Protein AF-A0A4P9W863-F1 (afdb_monomer)

Organism: NCBI:txid388810

Nearest PDB structures (foldseek):
  3c1u-assembly1_A  TM=5.403E-01  e=5.171E-07  Aspergillus aculeatus
  1pp4-assembly2_B  TM=5.368E-01  e=9.919E-07  Aspergillus aculeatus
  6lfc-assembly2_B  TM=5.899E-01  e=1.932E-01  Escherichia coli
  6lfc-assembly5_E  TM=5.578E-01  e=9.223E-01  Escherichia coli
  3bzw-assembly1_A  TM=4.106E-01  e=3.253E-01  Bacteroides thetaiotaomicron VPI-5482

Radius of gyration: 23.49 Å; Cα contacts (8 Å, |Δi|>4): 177; chains: 1; bounding box: 58×66×52 Å

InterPro domains:
  IPR036514 SGNH hydrolase superfamily [G3DSA:3.40.50.1110] (24-126)
  IPR037459 Rhamnogalacturonan acetylesterase RhgT-like [PTHR43695] (17-125)

Structure (mmCIF, N/CA/C/O backbone):
data_AF-A0A4P9W863-F1
#
_entry.id   AF-A0A4P9W863-F1
#
loop_
_atom_site.group_PDB
_atom_site.id
_atom_site.type_symbol
_atom_site.label_atom_id
_atom_site.label_alt_id
_atom_site.label_comp_id
_atom_site.label_asym_id
_atom_site.label_entity_id
_atom_site.label_seq_id
_atom_site.pdbx_PDB_ins_code
_atom_site.Cartn_x
_atom_site.Cartn_y
_atom_site.Cartn_z
_atom_site.occupancy
_atom_site.B_iso_or_equiv
_atom_site.auth_seq_id
_atom_site.auth_comp_id
_atom_site.auth_asym_id
_atom_site.auth_atom_id
_atom_site.pdbx_PDB_model_num
ATOM 1 N N . MET A 1 1 ? -40.821 -55.664 6.427 1.00 39.94 1 MET A N 1
ATOM 2 C CA . MET A 1 1 ? -39.520 -55.496 5.746 1.00 39.94 1 MET A CA 1
ATOM 3 C C . MET A 1 1 ? -39.117 -54.039 5.918 1.00 39.94 1 MET A C 1
ATOM 5 O O . MET A 1 1 ? -39.737 -53.183 5.308 1.00 39.94 1 MET A O 1
ATOM 9 N N . HIS A 1 2 ? -38.206 -53.748 6.849 1.00 34.94 2 HIS A N 1
ATOM 10 C CA . HIS A 1 2 ? -37.748 -52.383 7.126 1.00 34.94 2 HIS A CA 1
ATOM 11 C C . HIS A 1 2 ? -36.514 -52.100 6.266 1.00 34.94 2 HIS A C 1
ATOM 13 O O . HIS A 1 2 ? -35.489 -52.751 6.446 1.00 34.94 2 HIS A O 1
ATOM 19 N N . PHE A 1 3 ? -36.618 -51.159 5.330 1.00 39.16 3 PHE A N 1
ATOM 20 C CA . PHE A 1 3 ? -35.468 -50.636 4.597 1.00 39.16 3 PHE A CA 1
ATOM 21 C C . PHE A 1 3 ? -34.948 -49.407 5.342 1.00 39.16 3 PHE A C 1
ATOM 23 O O . PHE A 1 3 ? -35.618 -48.379 5.395 1.00 39.16 3 PHE A O 1
ATOM 30 N N . ILE A 1 4 ? -33.768 -49.525 5.950 1.00 47.03 4 ILE A N 1
ATOM 31 C CA . ILE A 1 4 ? -33.034 -48.383 6.498 1.00 47.03 4 ILE A CA 1
ATOM 32 C C . ILE A 1 4 ? -32.220 -47.799 5.342 1.00 47.03 4 ILE A C 1
ATOM 34 O O . ILE A 1 4 ? -31.293 -48.437 4.852 1.00 47.03 4 ILE A O 1
ATOM 38 N N . ALA A 1 5 ? -32.589 -46.604 4.884 1.00 45.75 5 ALA A N 1
ATOM 39 C CA . ALA A 1 5 ? -31.795 -45.841 3.932 1.00 45.75 5 ALA A CA 1
ATOM 40 C C . ALA A 1 5 ? -30.663 -45.132 4.689 1.00 45.75 5 ALA A C 1
ATOM 42 O O . ALA A 1 5 ? -30.896 -44.174 5.425 1.00 45.75 5 ALA A O 1
ATOM 43 N N . THR A 1 6 ? -29.431 -45.609 4.539 1.00 49.50 6 THR A N 1
ATOM 44 C CA . THR A 1 6 ? -28.232 -44.927 5.033 1.00 49.50 6 THR A CA 1
ATOM 45 C C . THR A 1 6 ? -27.908 -43.753 4.109 1.00 49.50 6 THR A C 1
ATOM 47 O O . THR A 1 6 ? -27.407 -43.937 3.002 1.00 49.50 6 THR A O 1
ATOM 50 N N . ALA A 1 7 ? -28.201 -42.530 4.554 1.00 51.78 7 ALA A N 1
ATOM 51 C CA . ALA A 1 7 ? -27.778 -41.313 3.870 1.00 51.78 7 ALA A CA 1
ATOM 52 C C . ALA A 1 7 ? -26.259 -41.138 4.021 1.00 51.78 7 ALA A C 1
ATOM 54 O O . ALA A 1 7 ? -25.742 -40.963 5.125 1.00 51.78 7 ALA A O 1
ATOM 55 N N . THR A 1 8 ? -25.530 -41.207 2.910 1.00 53.31 8 THR A N 1
ATOM 56 C CA . THR A 1 8 ? -24.094 -40.924 2.868 1.00 53.31 8 THR A CA 1
ATOM 57 C C . THR A 1 8 ? -23.901 -39.408 2.909 1.00 53.31 8 THR A C 1
ATOM 59 O O . THR A 1 8 ? -24.220 -38.710 1.949 1.00 53.31 8 THR A O 1
ATOM 62 N N . ILE A 1 9 ? -23.406 -38.874 4.027 1.00 55.59 9 ILE A N 1
ATOM 63 C CA . ILE A 1 9 ? -22.980 -37.473 4.113 1.00 55.59 9 ILE A CA 1
ATOM 64 C C . ILE A 1 9 ? -21.659 -37.360 3.345 1.00 55.59 9 ILE A C 1
ATOM 66 O O . ILE A 1 9 ? -20.612 -37.790 3.827 1.00 55.59 9 ILE A O 1
ATOM 70 N N . ALA A 1 10 ? -21.707 -36.815 2.130 1.00 56.03 10 ALA A N 1
ATOM 71 C CA . ALA A 1 10 ? -20.511 -36.431 1.394 1.00 56.03 10 ALA A CA 1
ATOM 72 C C . ALA A 1 10 ? -19.896 -35.202 2.079 1.00 56.03 10 ALA A C 1
ATOM 74 O O . ALA A 1 10 ? -20.396 -34.084 1.957 1.00 56.03 10 ALA A O 1
ATOM 75 N N . LEU A 1 11 ? -18.825 -35.422 2.841 1.00 53.78 11 LEU A N 1
ATOM 76 C CA . LEU A 1 11 ? -18.022 -34.356 3.422 1.00 53.78 11 LEU A CA 1
ATOM 77 C C . LEU A 1 11 ? -17.293 -33.635 2.277 1.00 53.78 11 LEU A C 1
ATOM 79 O O . LEU A 1 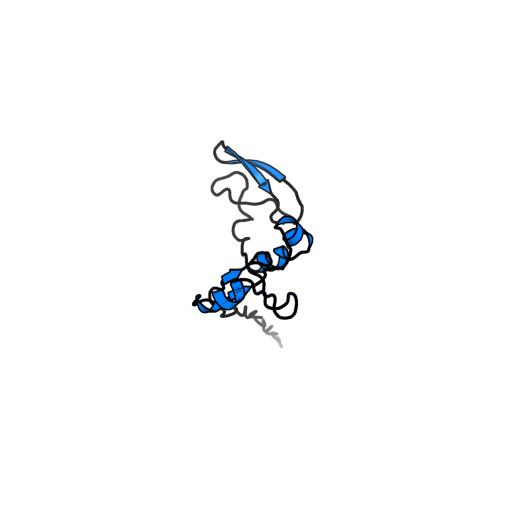11 ? -16.275 -34.114 1.780 1.00 53.78 11 LEU A O 1
ATOM 83 N N . ILE A 1 12 ? -17.825 -32.497 1.825 1.00 59.28 12 ILE A N 1
ATOM 84 C CA . ILE A 1 12 ? -17.105 -31.598 0.919 1.00 59.28 12 ILE A CA 1
ATOM 85 C C . ILE A 1 12 ? -16.002 -30.940 1.750 1.00 59.28 12 ILE A C 1
ATOM 87 O O . ILE A 1 12 ? -16.196 -29.892 2.364 1.00 59.28 12 ILE A O 1
ATOM 91 N N . ALA A 1 13 ? -14.841 -31.587 1.820 1.00 55.88 13 ALA A N 1
ATOM 92 C CA . ALA A 1 13 ? -13.623 -30.937 2.267 1.00 55.88 13 ALA A CA 1
ATOM 93 C C . ALA A 1 13 ? -13.218 -29.945 1.172 1.00 55.88 13 ALA A C 1
ATOM 95 O O . ALA A 1 13 ? -12.563 -30.309 0.196 1.00 55.88 13 ALA A O 1
ATOM 96 N N . SER A 1 14 ? -13.658 -28.695 1.305 1.00 58.69 14 SER A N 1
ATOM 97 C CA . SER A 1 14 ? -13.105 -27.585 0.537 1.00 58.69 14 SER A CA 1
ATOM 98 C C . SER A 1 14 ? -11.614 -27.516 0.848 1.00 58.69 14 SER A C 1
ATOM 100 O O . SER A 1 14 ? -11.211 -27.035 1.907 1.00 58.69 14 SER A O 1
ATOM 102 N N . ALA A 1 15 ? -10.792 -28.058 -0.048 1.00 54.62 15 ALA A N 1
ATOM 103 C CA . ALA A 1 15 ? -9.354 -27.898 0.013 1.00 54.62 15 ALA A CA 1
ATOM 104 C C . ALA A 1 15 ? -9.060 -26.412 -0.202 1.00 54.62 15 ALA A C 1
ATOM 106 O O . ALA A 1 15 ? -9.038 -25.918 -1.329 1.00 54.62 15 ALA A O 1
ATOM 107 N N . PHE A 1 16 ? -8.870 -25.679 0.891 1.00 55.69 16 PHE A N 1
ATOM 108 C CA . PHE A 1 16 ? -8.182 -24.405 0.828 1.00 55.69 16 PHE A CA 1
ATOM 109 C C . PHE A 1 16 ? -6.754 -24.723 0.388 1.00 55.69 16 PHE A C 1
ATOM 111 O O . PHE A 1 16 ? -5.925 -25.147 1.192 1.00 55.69 16 PHE A O 1
ATOM 118 N N . SER A 1 17 ? -6.474 -24.581 -0.907 1.00 51.88 17 SER A N 1
ATOM 119 C CA . SER A 1 17 ? -5.100 -24.470 -1.373 1.00 51.88 17 SER A CA 1
ATOM 120 C C . SER A 1 17 ? -4.531 -23.212 -0.737 1.00 51.88 17 SER A C 1
ATOM 122 O O . SER A 1 17 ? -4.783 -22.099 -1.195 1.00 51.88 17 SER A O 1
ATOM 124 N N . VAL A 1 18 ? -3.794 -23.387 0.357 1.00 52.66 18 VAL A N 1
ATOM 125 C CA . VAL A 1 18 ? -2.828 -22.386 0.786 1.00 52.66 18 VAL A CA 1
ATOM 126 C C . VAL A 1 18 ? -1.847 -22.300 -0.374 1.00 52.66 18 VAL A C 1
ATOM 128 O O . VAL A 1 18 ? -1.112 -23.255 -0.624 1.00 52.66 18 VAL A O 1
ATOM 131 N N . ASP A 1 19 ? -1.919 -21.216 -1.150 1.00 57.06 19 ASP A N 1
ATOM 132 C CA . ASP A 1 19 ? -0.883 -20.880 -2.123 1.00 57.06 19 ASP A CA 1
ATOM 133 C C . ASP A 1 19 ? 0.442 -20.990 -1.366 1.00 57.06 19 ASP A C 1
ATOM 135 O O . ASP A 1 19 ? 0.682 -20.242 -0.419 1.00 57.06 19 ASP A O 1
ATOM 139 N N . ALA A 1 20 ? 1.267 -21.978 -1.716 1.00 53.44 20 ALA A N 1
ATOM 140 C CA . ALA A 1 20 ? 2.543 -22.259 -1.059 1.00 53.44 20 ALA A CA 1
ATOM 141 C C . ALA A 1 20 ? 3.596 -21.188 -1.398 1.00 53.44 20 ALA A C 1
ATOM 143 O O . ALA A 1 20 ? 4.797 -21.451 -1.439 1.00 53.44 20 ALA A O 1
ATOM 144 N N . ALA A 1 21 ? 3.152 -19.974 -1.703 1.00 66.88 21 ALA A N 1
ATOM 145 C CA . ALA A 1 21 ? 4.015 -18.867 -1.993 1.00 66.88 21 ALA A CA 1
ATOM 146 C C . ALA A 1 21 ? 4.454 -18.267 -0.660 1.00 66.88 21 ALA A C 1
ATOM 148 O O . ALA A 1 21 ? 3.664 -17.650 0.055 1.00 66.88 21 ALA A O 1
ATOM 149 N N . GLY A 1 22 ? 5.730 -18.470 -0.334 1.00 76.69 22 GLY A N 1
ATOM 150 C CA . GLY A 1 22 ? 6.394 -17.786 0.767 1.00 76.69 22 GLY A CA 1
ATOM 151 C C . GLY A 1 22 ? 6.249 -16.256 0.691 1.00 76.69 22 GLY A C 1
ATOM 152 O O . GLY A 1 22 ? 5.665 -15.716 -0.256 1.00 76.69 22 GLY A O 1
ATOM 153 N N . PRO A 1 23 ? 6.771 -15.533 1.694 1.00 87.94 23 PRO A N 1
ATOM 154 C CA . PRO A 1 23 ? 6.632 -14.083 1.778 1.00 87.94 23 PRO A CA 1
ATOM 155 C C . PRO A 1 23 ? 7.034 -13.391 0.467 1.00 87.94 23 PRO A C 1
ATOM 157 O O . PRO A 1 23 ? 8.027 -13.751 -0.161 1.00 87.94 23 PRO A O 1
ATOM 160 N N . LYS A 1 24 ? 6.247 -12.397 0.046 1.00 90.62 24 LYS A N 1
ATOM 161 C CA . LYS A 1 24 ? 6.478 -11.610 -1.17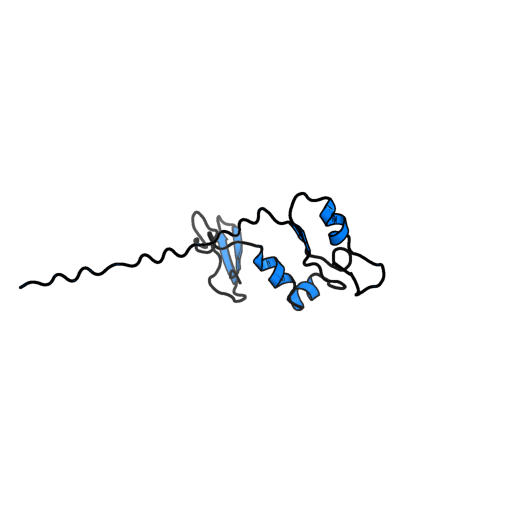6 1.00 90.62 24 LYS A CA 1
ATOM 162 C C . LYS A 1 24 ? 6.777 -10.165 -0.795 1.00 90.62 24 LYS A C 1
ATOM 164 O O . LYS A 1 24 ? 6.139 -9.621 0.104 1.00 90.62 24 LYS A O 1
ATOM 169 N N . LEU A 1 25 ? 7.687 -9.522 -1.520 1.00 93.62 25 LEU A N 1
ATOM 170 C CA . LEU A 1 25 ? 7.916 -8.083 -1.410 1.00 93.62 25 LEU A CA 1
ATOM 171 C C . LEU A 1 25 ? 7.043 -7.352 -2.435 1.00 93.62 25 LEU A C 1
ATOM 173 O O . LEU A 1 25 ? 7.276 -7.458 -3.637 1.00 93.62 25 LEU A O 1
ATOM 177 N N . VAL A 1 26 ? 6.043 -6.601 -1.976 1.00 96.12 26 VAL A N 1
ATOM 178 C CA . VAL A 1 26 ? 5.181 -5.792 -2.852 1.00 96.12 26 VAL A CA 1
ATOM 179 C C . VAL A 1 26 ? 5.738 -4.375 -2.949 1.00 96.12 26 VAL A C 1
ATOM 181 O O . VAL A 1 26 ? 5.849 -3.682 -1.941 1.00 96.12 26 VAL A O 1
ATOM 184 N N . LEU A 1 27 ? 6.061 -3.923 -4.163 1.00 97.25 27 LEU A N 1
ATOM 185 C CA . LEU A 1 27 ? 6.501 -2.549 -4.408 1.00 97.25 27 LEU A CA 1
ATOM 186 C C . LEU A 1 27 ? 5.341 -1.723 -4.964 1.00 97.25 27 LEU A C 1
ATOM 188 O O . LEU A 1 27 ? 4.784 -2.059 -6.007 1.00 97.25 27 LEU A O 1
ATOM 192 N N . ALA A 1 28 ? 5.010 -0.619 -4.302 1.00 97.56 28 ALA A N 1
ATOM 193 C CA . ALA A 1 28 ? 4.098 0.407 -4.799 1.00 97.56 28 ALA A CA 1
ATOM 194 C C . ALA A 1 28 ? 4.860 1.732 -4.886 1.00 97.56 28 ALA A C 1
ATOM 196 O O . ALA A 1 28 ? 5.622 2.075 -3.986 1.00 97.56 28 ALA A O 1
ATOM 197 N N . GLY A 1 29 ? 4.688 2.467 -5.979 1.00 97.06 29 GLY A N 1
ATOM 198 C CA . GLY A 1 29 ? 5.466 3.675 -6.225 1.00 97.06 29 GLY A CA 1
ATOM 199 C C . GLY A 1 29 ? 5.232 4.252 -7.612 1.00 97.06 29 GLY A C 1
ATOM 200 O O . GLY A 1 29 ? 4.319 3.837 -8.330 1.00 97.06 29 GLY A O 1
ATOM 201 N N . ASP A 1 30 ? 6.077 5.209 -7.977 1.00 96.56 30 ASP A N 1
ATOM 202 C CA . ASP A 1 30 ? 6.000 5.943 -9.236 1.00 96.56 30 ASP A CA 1
ATOM 203 C C . ASP A 1 30 ? 7.003 5.420 -10.287 1.00 96.56 30 ASP A C 1
ATOM 205 O O . ASP A 1 30 ? 7.465 4.278 -10.230 1.00 96.56 30 ASP A O 1
ATOM 209 N N . SER A 1 31 ? 7.363 6.254 -11.269 1.00 95.19 31 SER A N 1
ATOM 210 C CA . SER A 1 31 ? 8.341 5.917 -12.312 1.00 95.19 31 SER A CA 1
ATOM 211 C C . SER A 1 31 ? 9.723 5.537 -11.784 1.00 95.19 31 SER A C 1
ATOM 213 O O . SER A 1 31 ? 10.433 4.795 -12.458 1.00 95.19 31 SER A O 1
ATOM 215 N N . THR A 1 32 ? 10.117 6.027 -10.608 1.00 96.44 32 THR A N 1
ATOM 216 C CA . THR A 1 32 ? 11.402 5.679 -9.988 1.00 96.44 32 THR A CA 1
ATOM 217 C C . THR A 1 32 ? 11.438 4.227 -9.523 1.00 96.44 32 THR A C 1
ATOM 219 O O . THR A 1 32 ? 12.525 3.684 -9.378 1.00 96.44 32 THR A O 1
ATOM 222 N N . VAL A 1 33 ? 10.283 3.570 -9.364 1.00 98.00 33 VAL A N 1
ATOM 223 C CA . VAL A 1 33 ? 10.154 2.162 -8.947 1.00 98.00 33 VAL A CA 1
ATOM 224 C C . VAL A 1 33 ? 9.635 1.278 -10.089 1.00 98.00 33 VAL A C 1
ATOM 226 O O . VAL A 1 33 ? 10.031 0.117 -10.204 1.00 98.00 33 VAL A O 1
ATOM 229 N N . ALA A 1 34 ? 8.761 1.824 -10.938 1.00 96.38 34 ALA A N 1
ATOM 230 C CA . ALA A 1 34 ? 7.996 1.091 -11.941 1.00 96.38 34 ALA A CA 1
ATOM 231 C C . ALA A 1 34 ? 8.854 0.349 -12.971 1.00 96.38 34 ALA A C 1
ATOM 233 O O . ALA A 1 34 ? 9.946 0.771 -13.361 1.00 96.38 34 ALA A O 1
ATOM 234 N N . ASN A 1 35 ? 8.306 -0.752 -13.483 1.00 94.94 35 ASN A N 1
ATOM 235 C CA . ASN A 1 35 ? 8.795 -1.359 -14.712 1.00 94.94 35 ASN A CA 1
ATOM 236 C C . ASN A 1 35 ? 8.438 -0.447 -15.895 1.00 94.94 35 ASN A C 1
ATOM 238 O O . ASN A 1 35 ? 7.261 -0.216 -16.168 1.00 94.94 35 ASN A O 1
ATOM 242 N N . LEU A 1 36 ? 9.456 0.087 -16.570 1.00 92.06 36 LEU A N 1
ATOM 243 C CA . LEU A 1 36 ? 9.300 1.057 -17.658 1.00 92.06 36 LEU A CA 1
ATOM 244 C C . LEU A 1 36 ? 9.661 0.458 -19.027 1.00 92.06 36 LEU A C 1
ATOM 246 O O . LEU A 1 36 ? 9.755 1.188 -20.020 1.00 92.06 36 LEU A O 1
ATOM 250 N N . ARG A 1 37 ? 9.874 -0.866 -19.094 1.00 82.19 37 ARG A N 1
ATOM 251 C CA . ARG A 1 37 ? 10.255 -1.559 -20.330 1.00 82.19 37 ARG A CA 1
ATOM 252 C C . ARG A 1 37 ? 9.281 -1.223 -21.459 1.00 82.19 37 ARG A C 1
ATOM 254 O O . ARG A 1 37 ? 8.080 -1.446 -21.344 1.00 82.19 37 ARG A O 1
ATOM 261 N N . GLY A 1 38 ? 9.824 -0.692 -22.554 1.00 74.56 38 GLY A N 1
ATOM 262 C CA . GLY A 1 38 ? 9.080 -0.396 -23.779 1.00 74.56 38 GLY A CA 1
ATOM 263 C C . GLY A 1 38 ? 8.168 0.834 -23.726 1.00 74.56 38 GLY A C 1
ATOM 264 O O . GLY A 1 38 ? 7.555 1.148 -24.739 1.00 74.56 38 GLY A O 1
ATOM 265 N N . THR A 1 39 ? 8.082 1.551 -22.599 1.00 75.56 39 THR A N 1
ATOM 266 C CA . THR A 1 39 ? 7.155 2.691 -22.452 1.00 75.56 39 THR A CA 1
ATOM 267 C C . THR A 1 39 ? 7.851 4.048 -22.349 1.00 75.56 39 THR A C 1
ATOM 269 O O . THR A 1 39 ? 7.250 5.056 -22.708 1.00 75.56 39 THR A O 1
ATOM 272 N N . MET A 1 40 ? 9.109 4.107 -21.886 1.00 75.88 40 MET A N 1
ATOM 273 C CA . MET A 1 40 ? 9.793 5.375 -21.560 1.00 75.88 40 MET A CA 1
ATOM 274 C C . MET A 1 40 ? 11.269 5.441 -22.006 1.00 75.88 40 MET A C 1
ATOM 276 O O . MET A 1 40 ? 12.085 6.111 -21.360 1.00 75.88 40 MET A O 1
ATOM 280 N N . GLY A 1 41 ? 11.620 4.800 -23.124 1.00 77.81 41 GLY A N 1
ATOM 281 C CA . GLY A 1 41 ? 12.998 4.767 -23.635 1.00 77.81 41 GLY A CA 1
ATOM 282 C C . GLY A 1 41 ? 13.930 3.937 -22.733 1.00 77.81 41 GLY A C 1
ATOM 283 O O . GLY A 1 41 ? 13.476 2.933 -22.189 1.00 77.81 41 GLY A O 1
ATOM 284 N N . PRO A 1 42 ? 15.209 4.324 -22.532 1.00 83.62 42 PRO A N 1
ATOM 285 C CA . PRO A 1 42 ? 16.167 3.543 -21.735 1.00 83.62 42 PRO A CA 1
ATOM 286 C C . PRO A 1 42 ? 15.965 3.666 -20.213 1.00 83.62 42 PRO A C 1
ATOM 288 O O . PRO A 1 42 ? 16.745 3.117 -19.440 1.00 83.62 42 PRO A O 1
ATOM 291 N N . ARG A 1 43 ? 14.957 4.421 -19.755 1.00 89.38 43 ARG A N 1
ATOM 292 C CA . ARG A 1 43 ? 14.685 4.621 -18.326 1.00 89.38 43 ARG A CA 1
ATOM 293 C C . ARG A 1 43 ? 14.112 3.352 -17.709 1.00 89.38 43 ARG A C 1
ATOM 295 O O . ARG A 1 43 ? 13.274 2.693 -18.314 1.00 89.38 43 ARG A O 1
ATOM 302 N N . GLN A 1 44 ? 14.508 3.070 -16.472 1.00 94.06 44 GLN A N 1
ATOM 303 C CA . GLN A 1 44 ? 13.997 1.954 -15.688 1.00 94.06 44 GLN A CA 1
ATOM 304 C C . GLN A 1 44 ? 13.973 2.347 -14.207 1.00 94.06 44 GLN A C 1
ATOM 306 O O . GLN A 1 44 ? 14.981 2.810 -13.679 1.00 94.06 44 GLN A O 1
ATOM 311 N N . GLY A 1 45 ? 12.829 2.172 -13.542 1.00 96.19 45 GLY A N 1
ATOM 312 C CA . GLY A 1 45 ? 12.740 2.308 -12.093 1.00 96.19 45 GLY A CA 1
ATOM 313 C C . GLY A 1 45 ? 13.553 1.232 -11.370 1.00 96.19 45 GLY A C 1
ATOM 314 O O . GLY A 1 45 ? 13.721 0.121 -11.886 1.00 96.19 45 GLY A O 1
ATOM 315 N N . TRP A 1 46 ? 14.037 1.547 -10.169 1.00 97.44 46 TRP A N 1
ATOM 316 C CA . TRP A 1 46 ? 14.922 0.692 -9.381 1.00 97.44 46 TRP A CA 1
ATOM 317 C C . TRP A 1 46 ? 14.276 -0.642 -9.009 1.00 97.44 46 TRP A C 1
ATOM 319 O O . TRP A 1 46 ? 14.994 -1.614 -8.835 1.00 97.44 46 TRP A O 1
ATOM 329 N N . GLY A 1 47 ? 12.943 -0.738 -8.955 1.00 97.31 47 GLY A N 1
ATOM 330 C CA . GLY A 1 47 ? 12.247 -1.966 -8.568 1.00 97.31 47 GLY A CA 1
ATOM 331 C C . GLY A 1 47 ? 12.472 -3.157 -9.510 1.00 97.31 47 GLY A C 1
ATOM 332 O O . GLY A 1 47 ? 12.179 -4.283 -9.126 1.00 97.31 47 GLY A O 1
ATOM 333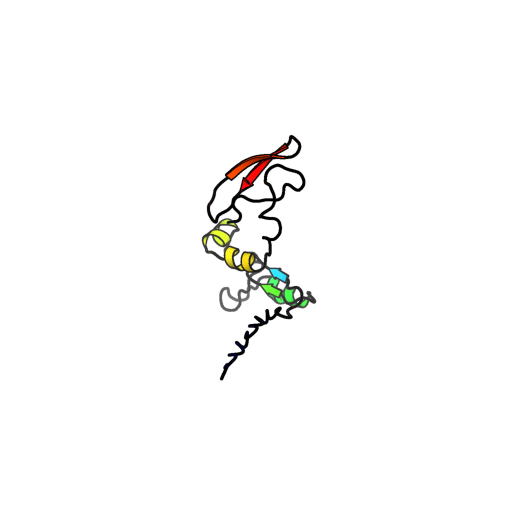 N N . VAL A 1 48 ? 12.984 -2.945 -10.732 1.00 95.62 48 VAL A N 1
ATOM 334 C CA . VAL A 1 48 ? 13.371 -4.038 -11.649 1.00 95.62 48 VAL A CA 1
ATOM 335 C C . VAL A 1 48 ? 14.784 -4.562 -11.359 1.00 95.62 48 VAL A C 1
ATOM 337 O O . VAL A 1 48 ? 14.892 -5.735 -11.017 1.00 95.62 48 VAL A O 1
ATOM 340 N N . PRO A 1 49 ? 15.871 -3.766 -11.452 1.00 95.75 49 PRO A N 1
ATOM 341 C CA . PRO A 1 49 ? 17.207 -4.248 -11.084 1.00 95.75 49 PRO A CA 1
ATOM 342 C C . PRO A 1 49 ? 17.328 -4.547 -9.581 1.00 95.75 49 PRO A C 1
ATOM 344 O O . PRO A 1 49 ? 18.009 -5.488 -9.192 1.00 95.75 49 PRO A O 1
ATOM 347 N N . GLY A 1 50 ? 16.613 -3.794 -8.743 1.00 96.38 50 GLY A N 1
ATOM 348 C CA . GLY A 1 50 ? 16.528 -3.967 -7.296 1.00 96.38 50 GLY A CA 1
ATOM 349 C C . GLY A 1 50 ? 15.995 -5.335 -6.880 1.00 96.38 50 GLY A C 1
ATOM 350 O O . GLY A 1 50 ? 16.404 -5.853 -5.848 1.00 96.38 50 GLY A O 1
ATOM 351 N N . ALA A 1 51 ? 15.140 -5.955 -7.704 1.00 96.06 51 ALA A N 1
ATOM 352 C CA . ALA A 1 51 ? 14.591 -7.280 -7.429 1.00 96.06 51 ALA A CA 1
ATOM 353 C C . ALA A 1 51 ? 15.670 -8.366 -7.277 1.00 96.06 51 ALA A C 1
ATOM 355 O O . ALA A 1 51 ? 15.446 -9.341 -6.572 1.00 96.06 51 ALA A O 1
ATOM 356 N N . LEU A 1 52 ? 16.847 -8.177 -7.886 1.00 96.50 52 LEU A N 1
ATOM 357 C CA . LEU A 1 52 ? 17.977 -9.108 -7.798 1.00 96.50 52 LEU A CA 1
ATOM 358 C C . LEU A 1 52 ? 18.648 -9.131 -6.417 1.00 96.50 52 LEU A C 1
ATOM 360 O O . LEU A 1 52 ? 19.417 -10.044 -6.136 1.00 96.50 52 LEU A O 1
ATOM 364 N N . TYR A 1 53 ? 18.383 -8.130 -5.574 1.00 96.94 53 TYR A N 1
ATOM 365 C CA . TYR A 1 53 ? 18.981 -8.003 -4.243 1.00 96.94 53 TYR A CA 1
ATOM 366 C C . TYR A 1 53 ? 18.076 -8.524 -3.123 1.00 96.94 53 TYR A C 1
ATOM 368 O O . TYR A 1 53 ? 18.451 -8.445 -1.956 1.00 96.94 53 TYR A O 1
ATOM 376 N N . PHE A 1 54 ? 16.888 -9.037 -3.453 1.00 94.19 54 PHE A N 1
ATOM 377 C CA . PHE A 1 54 ? 15.976 -9.623 -2.478 1.00 94.19 54 PHE A CA 1
ATOM 378 C C . PHE A 1 54 ? 15.916 -11.138 -2.649 1.00 94.19 54 PHE A C 1
ATOM 380 O O . PHE A 1 54 ? 15.769 -11.648 -3.755 1.00 94.19 54 PHE A O 1
ATOM 387 N N . GLU A 1 55 ? 15.945 -11.853 -1.528 1.00 93.81 55 GLU A N 1
ATOM 388 C CA . GLU A 1 55 ? 15.727 -13.306 -1.485 1.00 93.81 55 GLU A CA 1
ATOM 389 C C . GLU A 1 55 ? 14.232 -13.676 -1.582 1.00 93.81 55 GLU A C 1
ATOM 391 O O . GLU A 1 55 ? 13.872 -14.850 -1.639 1.00 93.81 55 GLU A O 1
ATOM 396 N N . LEU A 1 56 ? 13.347 -12.671 -1.611 1.00 92.94 56 LEU A N 1
ATOM 397 C CA . LEU A 1 56 ? 11.900 -12.826 -1.723 1.00 92.94 56 LEU A CA 1
ATOM 398 C C . LEU A 1 56 ? 11.421 -12.561 -3.156 1.00 92.94 56 LEU A C 1
ATOM 400 O O . LEU A 1 56 ? 11.916 -11.635 -3.804 1.00 92.94 56 LEU A O 1
ATOM 404 N N . PRO A 1 57 ? 10.374 -13.263 -3.629 1.00 93.56 57 PRO A N 1
ATOM 405 C CA . PRO A 1 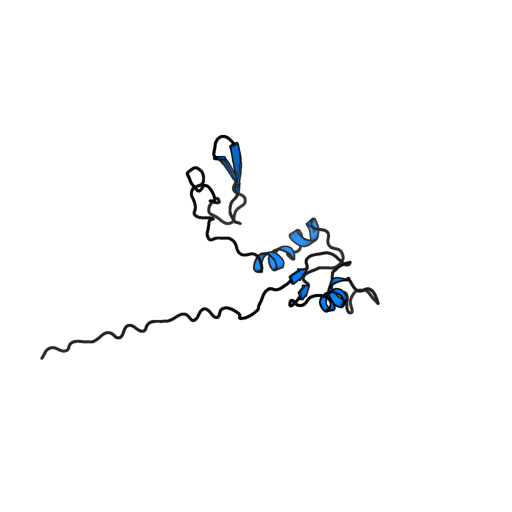57 ? 9.674 -12.880 -4.847 1.00 93.56 57 PRO A CA 1
ATOM 406 C C . PRO A 1 57 ? 9.181 -11.427 -4.773 1.00 93.56 57 PRO A C 1
ATOM 408 O O . PRO A 1 57 ? 8.425 -11.057 -3.870 1.00 93.56 57 PRO A O 1
ATOM 411 N N . VAL A 1 58 ? 9.583 -10.608 -5.748 1.00 95.06 58 VAL A N 1
ATOM 412 C CA . VAL A 1 58 ? 9.193 -9.194 -5.831 1.00 95.06 58 VAL A CA 1
ATOM 413 C C . VAL A 1 58 ? 7.991 -9.018 -6.755 1.00 95.06 58 VAL A C 1
ATOM 415 O O . VAL A 1 58 ? 8.043 -9.333 -7.944 1.00 95.06 58 VAL A O 1
ATOM 418 N N . VAL A 1 59 ? 6.911 -8.450 -6.222 1.00 95.62 59 VAL A N 1
ATOM 419 C CA . VAL A 1 59 ? 5.713 -8.053 -6.968 1.00 95.62 59 VAL A CA 1
ATOM 420 C C . VAL A 1 59 ? 5.734 -6.537 -7.138 1.00 95.62 59 VAL A C 1
ATOM 422 O O . VAL A 1 59 ? 5.307 -5.784 -6.264 1.00 95.62 59 VAL A O 1
ATOM 425 N N . ASN A 1 60 ? 6.249 -6.069 -8.275 1.00 96.69 60 ASN A N 1
ATOM 426 C CA . ASN A 1 60 ? 6.319 -4.641 -8.572 1.00 96.69 60 ASN A CA 1
ATOM 427 C C . ASN A 1 60 ? 4.995 -4.131 -9.172 1.00 96.69 60 ASN A C 1
ATOM 429 O O . ASN A 1 60 ? 4.690 -4.383 -10.338 1.00 96.69 60 ASN A O 1
ATOM 433 N N . LEU A 1 61 ? 4.209 -3.424 -8.358 1.00 96.94 61 LEU A N 1
ATOM 434 C CA . LEU A 1 61 ? 2.928 -2.808 -8.720 1.00 96.94 61 LEU A CA 1
ATOM 435 C C . LEU A 1 61 ? 3.046 -1.303 -9.010 1.00 96.94 61 LEU A C 1
ATOM 437 O O . LEU A 1 61 ? 2.031 -0.665 -9.288 1.00 96.94 61 LEU A O 1
ATOM 441 N N . ALA A 1 62 ? 4.253 -0.733 -8.971 1.00 97.19 62 ALA A N 1
ATOM 442 C CA . ALA A 1 62 ? 4.470 0.687 -9.214 1.00 97.19 62 ALA A CA 1
ATOM 443 C C . ALA A 1 62 ? 4.051 1.119 -10.630 1.00 97.19 62 ALA A C 1
ATOM 445 O O . ALA A 1 62 ? 4.152 0.361 -11.599 1.00 97.19 62 ALA A O 1
ATOM 446 N N . ALA A 1 63 ? 3.600 2.368 -10.749 1.00 95.56 63 ALA A N 1
ATOM 447 C CA . ALA A 1 63 ? 3.041 2.921 -11.977 1.00 95.56 63 ALA A CA 1
ATOM 448 C C . ALA A 1 63 ? 3.665 4.283 -12.305 1.00 95.56 63 ALA A C 1
ATOM 450 O O . ALA A 1 63 ? 3.683 5.199 -11.485 1.00 95.56 63 ALA A O 1
ATOM 451 N N . ALA A 1 64 ? 4.167 4.432 -13.531 1.00 94.88 64 ALA A N 1
ATOM 452 C CA . ALA A 1 64 ? 4.850 5.645 -13.967 1.00 94.88 64 ALA A CA 1
ATOM 453 C C . ALA A 1 64 ? 3.939 6.884 -13.942 1.00 94.88 64 ALA A C 1
ATOM 455 O O . ALA A 1 64 ? 2.773 6.825 -14.333 1.00 94.88 64 ALA A O 1
ATOM 456 N N . GLY A 1 65 ? 4.493 8.028 -13.526 1.00 93.94 65 GLY A N 1
ATOM 457 C CA . GLY A 1 65 ? 3.780 9.309 -13.532 1.00 93.94 65 GLY A CA 1
ATOM 458 C C . GLY A 1 65 ? 2.592 9.367 -12.570 1.00 93.94 65 GLY A C 1
ATOM 459 O O . GLY A 1 65 ? 1.610 10.056 -12.861 1.00 93.94 65 GLY A O 1
ATOM 460 N N . ARG A 1 66 ? 2.629 8.606 -11.469 1.00 96.88 66 ARG A N 1
ATOM 461 C CA . ARG A 1 66 ? 1.595 8.624 -10.430 1.00 96.88 66 ARG A CA 1
ATOM 462 C C . ARG A 1 66 ? 2.113 9.271 -9.154 1.00 96.88 66 ARG A C 1
ATOM 464 O O . ARG A 1 66 ? 3.221 8.992 -8.726 1.00 96.88 66 ARG A O 1
ATOM 471 N N . SER A 1 67 ? 1.289 10.122 -8.551 1.00 97.69 67 SER A N 1
ATOM 472 C CA . SER A 1 67 ? 1.398 10.477 -7.135 1.00 97.69 67 SER A CA 1
ATOM 473 C C . SER A 1 67 ? 0.529 9.517 -6.328 1.00 97.69 67 SER A C 1
ATOM 475 O O . SER A 1 67 ? -0.273 8.789 -6.910 1.00 97.69 67 SER A O 1
ATOM 477 N N . THR A 1 68 ? 0.598 9.544 -4.998 1.00 97.06 68 THR A N 1
ATOM 478 C CA . THR A 1 68 ? -0.329 8.768 -4.151 1.00 97.06 68 THR A CA 1
ATOM 479 C C . THR A 1 68 ? -1.795 9.046 -4.511 1.00 97.06 68 THR A C 1
ATOM 481 O O . THR A 1 68 ? -2.583 8.114 -4.664 1.00 97.06 68 THR A O 1
ATOM 484 N N . ARG A 1 69 ? -2.143 10.316 -4.770 1.00 97.50 69 ARG A N 1
ATOM 485 C CA . ARG A 1 69 ? -3.490 10.736 -5.188 1.00 97.50 69 ARG A CA 1
ATOM 486 C C . ARG A 1 69 ? -3.934 10.072 -6.492 1.00 97.50 69 ARG A C 1
ATOM 488 O O . ARG A 1 69 ? -5.026 9.510 -6.529 1.00 97.50 69 ARG A O 1
ATOM 495 N N . SER A 1 70 ? -3.141 10.156 -7.564 1.00 97.69 70 SER A N 1
ATOM 496 C CA . SER A 1 70 ? -3.533 9.535 -8.839 1.00 97.69 70 SER A CA 1
ATOM 497 C C . SER A 1 70 ? -3.420 8.014 -8.799 1.00 97.69 70 SER A C 1
ATOM 499 O O . SER A 1 70 ? -4.245 7.341 -9.396 1.00 97.69 70 SER A O 1
ATOM 501 N N . TYR A 1 71 ? -2.487 7.455 -8.028 1.00 97.88 71 TYR A N 1
ATOM 502 C CA . TYR A 1 71 ? -2.356 6.010 -7.831 1.00 97.88 71 TYR A CA 1
ATOM 503 C C . TYR A 1 71 ? -3.606 5.398 -7.176 1.00 97.88 71 TYR A C 1
ATOM 505 O O . TYR A 1 71 ? -4.067 4.335 -7.592 1.00 97.88 71 TYR A O 1
ATOM 513 N N . ILE A 1 72 ? -4.187 6.085 -6.186 1.00 95.88 72 ILE A N 1
ATOM 514 C CA . ILE A 1 72 ? -5.465 5.695 -5.573 1.00 95.88 72 ILE A CA 1
ATOM 515 C C . ILE A 1 72 ? -6.619 5.920 -6.554 1.00 95.88 72 ILE A C 1
ATOM 517 O O . ILE A 1 72 ? -7.366 4.983 -6.828 1.00 95.88 72 ILE A O 1
ATOM 521 N N . ARG A 1 73 ? -6.744 7.134 -7.113 1.00 97.06 73 ARG A N 1
ATOM 522 C CA . ARG A 1 73 ? -7.833 7.506 -8.038 1.00 97.06 73 ARG A CA 1
ATOM 523 C C . ARG A 1 73 ? -7.930 6.558 -9.234 1.00 97.06 73 ARG A C 1
ATOM 525 O O . ARG A 1 73 ? -9.029 6.190 -9.627 1.00 97.06 73 ARG A O 1
ATOM 532 N N . ASP A 1 74 ? -6.791 6.167 -9.794 1.00 96.81 74 ASP A N 1
ATOM 533 C CA . ASP A 1 74 ? -6.711 5.329 -10.991 1.00 96.81 74 ASP A CA 1
ATOM 534 C C . ASP A 1 74 ? -6.775 3.819 -10.639 1.00 96.81 74 ASP A C 1
ATOM 536 O O . ASP A 1 74 ? -6.569 2.962 -11.497 1.00 96.81 74 ASP A O 1
ATOM 540 N N . GLY A 1 75 ? -7.052 3.469 -9.374 1.00 94.88 75 GLY A N 1
ATOM 541 C CA . GLY A 1 75 ? -7.330 2.099 -8.927 1.00 94.88 75 GLY A CA 1
ATOM 542 C C . GLY A 1 75 ? -6.104 1.214 -8.683 1.00 94.88 75 GLY A C 1
ATOM 543 O O . GLY A 1 75 ? -6.250 0.033 -8.360 1.00 94.88 75 GLY A O 1
ATOM 544 N N . HIS A 1 76 ? -4.882 1.744 -8.782 1.00 96.31 76 HIS A N 1
ATOM 545 C CA . HIS A 1 76 ? -3.670 0.955 -8.542 1.00 96.31 76 HIS A CA 1
ATOM 546 C C . HIS A 1 76 ? -3.542 0.514 -7.077 1.00 96.31 76 HIS A C 1
ATOM 548 O O . HIS A 1 76 ? -3.067 -0.592 -6.807 1.00 96.31 76 HIS A O 1
ATOM 554 N N . TRP A 1 77 ? -4.020 1.331 -6.132 1.00 95.56 77 TRP A N 1
ATOM 555 C CA . TRP A 1 77 ? -4.016 0.989 -4.705 1.00 95.56 77 TRP A CA 1
ATOM 556 C C . TRP A 1 77 ? -4.842 -0.263 -4.386 1.00 95.56 77 TRP A C 1
ATOM 558 O O . TRP A 1 77 ? -4.405 -1.105 -3.604 1.00 95.56 77 TRP A O 1
ATOM 568 N N . ALA A 1 78 ? -5.966 -0.470 -5.078 1.00 92.75 78 ALA A N 1
ATOM 569 C CA . ALA A 1 78 ? -6.807 -1.652 -4.888 1.00 92.75 78 ALA A CA 1
ATOM 570 C C . ALA A 1 78 ? -6.058 -2.968 -5.169 1.00 92.75 78 ALA A C 1
ATOM 572 O O . ALA A 1 78 ? -6.377 -4.002 -4.589 1.00 92.75 78 ALA A O 1
ATOM 573 N N . ARG A 1 79 ? -5.031 -2.952 -6.031 1.00 93.56 79 ARG A N 1
ATOM 574 C CA . ARG A 1 79 ? -4.184 -4.131 -6.281 1.00 93.56 79 ARG A CA 1
ATOM 575 C C . ARG A 1 79 ? -3.243 -4.428 -5.118 1.00 93.56 79 ARG A C 1
ATOM 577 O O . ARG A 1 79 ? -2.982 -5.596 -4.865 1.00 93.56 79 ARG A O 1
ATOM 584 N N . VAL A 1 80 ? -2.754 -3.393 -4.435 1.00 94.38 80 VAL A N 1
ATOM 585 C CA . VAL A 1 80 ? -1.891 -3.529 -3.251 1.00 94.38 80 VAL A CA 1
ATOM 586 C C . VAL A 1 80 ? -2.698 -4.086 -2.081 1.00 94.38 80 VAL A C 1
ATOM 588 O O . VAL A 1 80 ? -2.250 -5.017 -1.420 1.00 94.38 80 VAL A O 1
ATOM 591 N N . LEU A 1 81 ? -3.921 -3.585 -1.880 1.00 91.38 81 LEU A N 1
ATOM 592 C CA . LEU A 1 81 ? -4.804 -4.028 -0.796 1.00 91.38 81 LEU A CA 1
ATOM 593 C C . LEU A 1 81 ? -5.154 -5.522 -0.861 1.00 91.38 81 LEU A C 1
ATOM 595 O O . LEU A 1 81 ? -5.351 -6.136 0.178 1.00 91.38 81 LEU A O 1
ATOM 599 N N . LYS A 1 82 ? -5.133 -6.149 -2.046 1.00 88.69 82 LYS A N 1
ATOM 600 C CA . LYS A 1 82 ? -5.298 -7.612 -2.182 1.00 88.69 82 LYS A CA 1
ATOM 601 C C . LYS A 1 82 ? -4.194 -8.425 -1.497 1.00 88.69 82 LYS A C 1
ATOM 603 O O . LYS A 1 82 ? -4.358 -9.626 -1.317 1.00 88.69 82 LYS A O 1
ATOM 608 N N . SER A 1 83 ? -3.066 -7.801 -1.165 1.00 86.56 83 SER A N 1
ATOM 609 C CA . SER A 1 83 ? -1.954 -8.425 -0.442 1.00 86.56 83 SER A CA 1
ATOM 610 C C . SER A 1 83 ? -1.946 -8.091 1.053 1.00 86.56 83 SER A C 1
ATOM 612 O O . SER A 1 83 ? -1.039 -8.528 1.755 1.00 86.56 83 SER A O 1
ATOM 614 N N . VAL A 1 84 ? -2.928 -7.331 1.547 1.00 88.81 84 VAL A N 1
ATOM 615 C CA . VAL A 1 84 ? -3.054 -6.948 2.958 1.00 88.81 84 VAL A CA 1
ATOM 616 C C . VAL A 1 84 ? -4.205 -7.738 3.579 1.00 88.81 84 VAL A C 1
ATOM 618 O O . VAL A 1 84 ? -5.328 -7.675 3.088 1.00 88.81 84 VAL A O 1
ATOM 621 N N . GLN A 1 85 ? -3.937 -8.481 4.657 1.00 87.25 85 GLN A N 1
ATOM 622 C CA . GLN A 1 85 ? -4.959 -9.246 5.374 1.00 87.25 85 GLN A CA 1
ATOM 623 C C . GLN A 1 85 ? -5.233 -8.627 6.748 1.00 87.25 85 GLN A C 1
ATOM 625 O O . GLN A 1 85 ? -4.401 -8.691 7.649 1.00 87.25 85 GLN A O 1
ATOM 630 N N . PHE A 1 86 ? -6.441 -8.097 6.903 1.00 90.19 86 PHE A N 1
ATOM 631 C CA . PHE A 1 86 ? -7.086 -7.805 8.183 1.00 90.19 86 PHE A CA 1
ATOM 632 C C . PHE A 1 86 ? -8.478 -8.460 8.179 1.00 90.19 86 PHE A C 1
ATOM 634 O O . PHE A 1 86 ? -8.864 -9.064 7.175 1.00 90.19 86 PHE A O 1
ATOM 641 N N . GLY A 1 87 ? -9.201 -8.427 9.297 1.00 90.81 87 GLY A N 1
ATOM 642 C CA . GLY A 1 87 ? -10.538 -9.024 9.394 1.00 90.81 87 GLY A CA 1
ATOM 643 C C . GLY A 1 87 ? -10.790 -9.790 10.690 1.00 90.81 87 GLY A C 1
ATOM 644 O O . GLY A 1 87 ? -11.902 -9.782 11.205 1.00 90.81 87 GLY A O 1
ATOM 645 N N . HIS A 1 88 ? -9.778 -10.468 11.249 1.00 92.06 88 HIS A N 1
ATOM 646 C CA . HIS A 1 88 ? -10.006 -11.365 12.394 1.00 92.06 88 HIS A CA 1
ATOM 647 C C . HIS A 1 88 ? -10.494 -10.626 13.651 1.00 92.06 88 HIS A C 1
ATOM 649 O O . HIS A 1 88 ? -11.305 -11.159 14.402 1.00 92.06 88 HIS A O 1
ATOM 655 N N . ASN A 1 89 ? -10.012 -9.399 13.869 1.00 93.25 89 ASN A N 1
ATOM 656 C CA . ASN A 1 89 ? -10.362 -8.591 15.040 1.00 93.25 89 ASN A CA 1
ATOM 657 C C . ASN A 1 89 ? -11.466 -7.559 14.761 1.00 93.25 89 ASN A C 1
ATOM 659 O O . ASN A 1 89 ? -11.960 -6.953 15.706 1.00 93.25 89 ASN A O 1
ATOM 663 N N . ASP A 1 90 ? -11.879 -7.383 13.506 1.00 93.88 90 ASP A N 1
ATOM 664 C CA . ASP A 1 90 ? -12.846 -6.361 13.089 1.00 93.88 90 ASP A CA 1
ATOM 665 C C . ASP A 1 90 ? -14.228 -6.538 13.737 1.00 93.88 90 ASP A C 1
ATOM 667 O O . ASP A 1 90 ? -14.932 -5.561 13.971 1.00 93.88 90 ASP A O 1
ATOM 671 N N . GLY A 1 91 ? -14.592 -7.768 14.117 1.00 91.69 91 GLY A N 1
ATOM 672 C CA . GLY A 1 91 ? -15.821 -8.070 14.862 1.00 91.69 91 GLY A CA 1
ATOM 673 C C . GLY A 1 91 ? -15.738 -7.868 16.382 1.00 91.69 91 GLY A C 1
ATOM 674 O O . GLY A 1 91 ? -16.678 -8.231 17.091 1.00 91.69 91 GLY A O 1
ATOM 675 N N 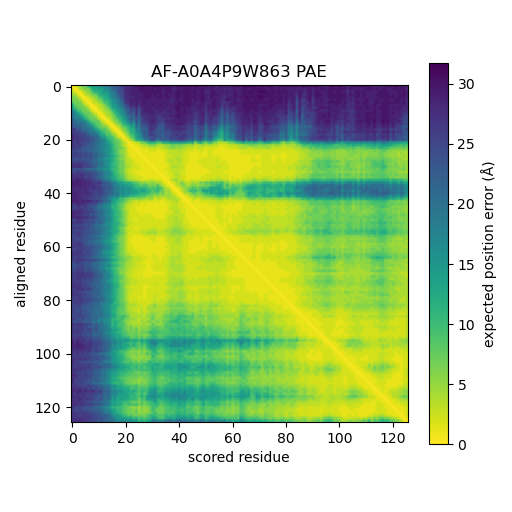. ALA A 1 92 ? -14.622 -7.362 16.914 1.00 94.38 92 ALA A N 1
ATOM 676 C CA . ALA A 1 92 ? -14.491 -7.091 18.343 1.00 94.38 92 ALA A CA 1
ATOM 677 C C . ALA A 1 92 ? -15.396 -5.918 18.787 1.00 94.38 92 ALA A C 1
ATOM 679 O O . ALA A 1 92 ? -15.877 -5.146 17.958 1.00 94.38 92 ALA A O 1
ATOM 680 N N . PRO A 1 93 ? -15.647 -5.743 20.096 1.00 94.25 93 PRO A N 1
ATOM 681 C CA . PRO A 1 93 ? -16.399 -4.591 20.587 1.00 94.25 93 PRO A CA 1
ATOM 682 C C . PRO A 1 93 ? -15.732 -3.261 20.211 1.00 94.25 93 PRO A C 1
ATOM 684 O O . PRO A 1 93 ? -14.507 -3.182 20.129 1.00 94.25 93 PRO A O 1
ATOM 687 N N . LEU A 1 94 ? -16.532 -2.203 20.060 1.00 93.00 94 LEU A N 1
ATOM 688 C CA . LEU A 1 94 ? -16.0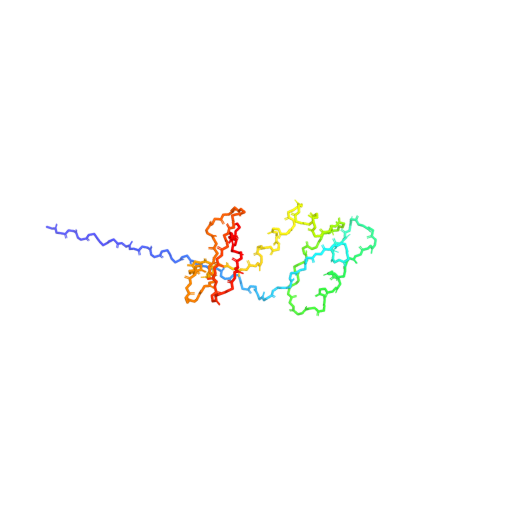23 -0.837 19.880 1.00 93.00 94 LEU A CA 1
ATOM 689 C C . LEU A 1 94 ? -15.592 -0.204 21.211 1.00 93.00 94 LEU A C 1
ATOM 691 O O . LEU A 1 94 ? -14.628 0.546 21.268 1.00 93.00 94 LEU A O 1
ATOM 695 N N . VAL A 1 95 ? -16.315 -0.516 22.293 1.00 91.50 95 VAL A N 1
ATOM 696 C CA . VAL A 1 95 ? -16.098 0.044 23.636 1.00 91.50 95 VAL A CA 1
ATOM 697 C C . VAL A 1 95 ? -16.247 -1.073 24.667 1.00 91.50 95 VAL A C 1
ATOM 699 O O . VAL A 1 95 ? -17.348 -1.346 25.134 1.00 91.50 95 VAL A O 1
ATOM 702 N N . ALA A 1 96 ? -15.151 -1.773 24.973 1.00 88.94 96 ALA A N 1
ATOM 703 C CA . ALA A 1 96 ? -15.039 -2.754 26.060 1.00 88.94 96 ALA A CA 1
ATOM 704 C C . ALA A 1 96 ? -13.580 -3.228 26.204 1.00 88.94 96 ALA A C 1
ATOM 706 O O . ALA A 1 96 ? -12.695 -2.830 25.442 1.00 88.94 96 ALA A O 1
ATOM 707 N N . PHE A 1 97 ? -13.333 -4.151 27.138 1.00 85.88 97 PHE A N 1
ATOM 708 C CA . PHE A 1 97 ? -12.096 -4.930 27.140 1.00 85.88 97 PHE A CA 1
ATOM 709 C C . PHE A 1 97 ? -11.885 -5.597 25.769 1.00 85.88 97 PHE A C 1
ATOM 711 O O . PHE A 1 97 ? -12.755 -6.311 25.273 1.00 85.88 97 PHE A O 1
ATOM 718 N N . GLY A 1 98 ? -10.725 -5.351 25.156 1.00 87.00 98 GLY A N 1
ATOM 719 C CA . GLY A 1 98 ? -10.406 -5.856 23.822 1.00 87.00 98 GLY A CA 1
ATOM 720 C C . GLY A 1 98 ? -10.967 -5.031 22.659 1.00 87.00 98 GLY A C 1
ATOM 721 O O . GLY A 1 98 ? -11.062 -5.602 21.570 1.00 87.00 98 GLY A O 1
ATOM 722 N N . ALA A 1 99 ? -11.298 -3.747 22.874 1.00 92.31 99 ALA A N 1
ATOM 723 C CA . ALA A 1 99 ? -11.760 -2.797 21.857 1.00 92.31 99 ALA A CA 1
ATOM 724 C C . ALA A 1 99 ? -10.800 -2.691 20.660 1.00 92.31 99 ALA A C 1
ATOM 726 O O . ALA A 1 99 ? -9.781 -2.010 20.718 1.00 92.31 99 ALA A O 1
ATOM 727 N N . ARG A 1 100 ? -11.100 -3.450 19.604 1.00 93.44 100 ARG A N 1
ATOM 728 C CA . ARG A 1 100 ? -10.320 -3.568 18.354 1.00 93.44 100 ARG A CA 1
ATOM 729 C C . ARG A 1 100 ? -11.231 -3.637 17.124 1.00 93.44 100 ARG A C 1
ATOM 731 O O . ARG A 1 100 ? -10.758 -3.931 16.031 1.00 93.44 100 ARG A O 1
ATOM 738 N N . GLY A 1 10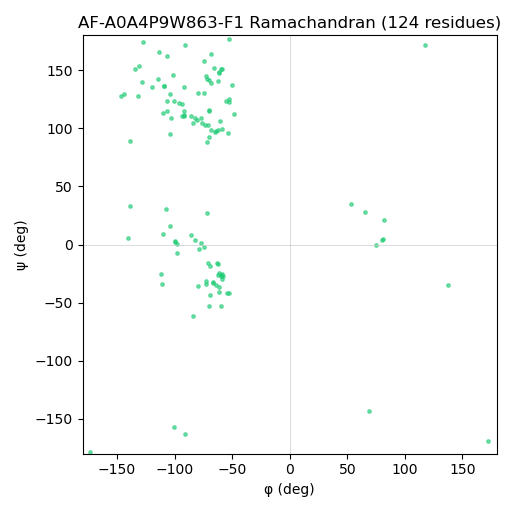1 ? -12.535 -3.468 17.344 1.00 94.31 101 GLY A N 1
ATOM 739 C CA . GLY A 1 101 ? -13.546 -3.613 16.313 1.00 94.31 101 GLY A CA 1
ATOM 740 C C . GLY A 1 101 ? -13.558 -2.433 15.362 1.00 94.31 101 GLY A C 1
ATOM 741 O O . GLY A 1 101 ? -13.145 -1.327 15.712 1.00 94.31 101 GLY A O 1
ATOM 742 N N . THR A 1 102 ? -14.093 -2.674 14.177 1.00 95.75 102 THR A N 1
ATOM 743 C CA . THR A 1 102 ? 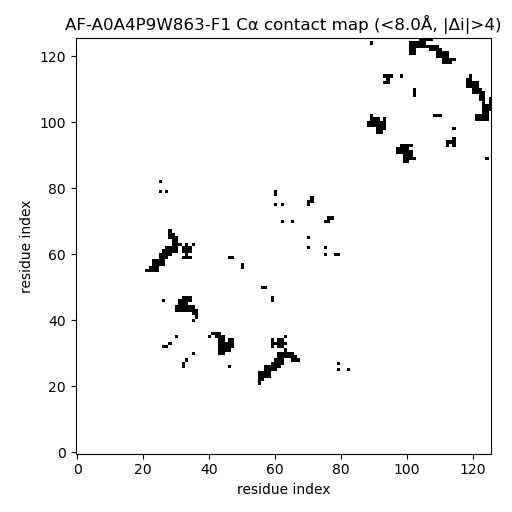-14.391 -1.647 13.181 1.00 95.75 102 THR A CA 1
ATOM 744 C C . THR A 1 102 ? -15.902 -1.535 12.989 1.00 95.75 102 THR A C 1
ATOM 746 O O . THR A 1 102 ? -16.676 -2.381 13.450 1.00 95.75 102 THR A O 1
ATOM 749 N N . LEU A 1 103 ? -16.365 -0.457 12.349 1.00 96.06 103 LEU A N 1
ATOM 750 C CA . LEU A 1 103 ? -17.783 -0.354 12.007 1.00 96.06 103 LEU A CA 1
ATOM 751 C C . LEU A 1 103 ? -18.120 -1.359 10.894 1.00 96.06 103 LEU A C 1
ATOM 753 O O . LEU A 1 103 ? -17.337 -1.523 9.954 1.00 96.06 103 LEU A O 1
ATOM 757 N N . PRO A 1 104 ? -19.293 -2.010 10.937 1.00 92.56 104 PRO A N 1
ATOM 758 C CA . PRO A 1 104 ? -19.700 -2.899 9.862 1.00 92.56 104 PRO A CA 1
ATOM 759 C C . PRO A 1 104 ? -20.002 -2.114 8.580 1.00 92.56 104 PRO A C 1
ATOM 761 O O . PRO A 1 104 ? -20.685 -1.090 8.611 1.00 92.56 104 PRO A O 1
ATOM 764 N N . GLY A 1 105 ? -19.570 -2.652 7.439 1.00 90.25 105 GLY A N 1
ATOM 765 C CA . GLY A 1 105 ? -19.969 -2.183 6.112 1.00 90.25 105 GLY A CA 1
ATOM 766 C C . GLY A 1 105 ? -18.821 -1.643 5.264 1.00 90.25 105 GLY A C 1
ATOM 767 O O . GLY A 1 105 ? -17.709 -1.458 5.743 1.00 90.25 105 GLY A O 1
ATOM 768 N N . VAL A 1 106 ? -19.147 -1.379 3.995 1.00 86.56 106 VAL A N 1
ATOM 769 C CA . VAL A 1 106 ? -18.199 -0.987 2.933 1.00 86.56 106 VAL A CA 1
ATOM 770 C C . VAL A 1 106 ? -18.242 0.510 2.582 1.00 86.56 106 VAL A C 1
ATOM 772 O O . VAL A 1 106 ? -17.878 0.955 1.496 1.00 86.56 106 VAL A O 1
ATOM 775 N N . GLY A 1 107 ? -18.849 1.300 3.469 1.00 89.81 107 GLY A N 1
ATOM 776 C CA . GLY A 1 107 ? -19.087 2.727 3.263 1.00 89.81 107 GLY A CA 1
ATOM 777 C C . GLY A 1 107 ? -17.949 3.602 3.783 1.00 89.81 107 GLY A C 1
ATOM 778 O O . GLY A 1 107 ? -16.859 3.134 4.084 1.00 89.81 107 GLY A O 1
ATOM 779 N N . ASN A 1 108 ? -18.248 4.890 3.955 1.00 93.56 108 ASN A N 1
ATOM 780 C CA . ASN A 1 108 ? -17.364 5.862 4.609 1.00 93.56 108 ASN A CA 1
ATOM 781 C C . ASN A 1 108 ? -17.893 6.254 5.998 1.00 93.56 108 ASN A C 1
ATOM 783 O O . ASN A 1 108 ? -17.761 7.408 6.405 1.00 93.56 108 ASN A O 1
ATOM 787 N N . ALA A 1 109 ? -18.589 5.342 6.682 1.00 95.38 109 ALA A N 1
ATOM 788 C CA . ALA A 1 109 ? -19.195 5.673 7.963 1.00 95.38 109 ALA A CA 1
ATOM 789 C C . ALA A 1 109 ? -18.115 5.790 9.042 1.00 95.38 109 ALA A C 1
ATOM 791 O O . ALA A 1 109 ? -17.114 5.070 9.031 1.00 95.38 109 ALA A O 1
ATOM 792 N N . THR A 1 110 ? -18.340 6.716 9.967 1.00 96.88 110 THR A N 1
ATOM 793 C CA . THR A 1 110 ? -17.462 6.965 11.103 1.00 96.88 110 THR A CA 1
ATOM 794 C C . THR A 1 110 ? -18.267 7.093 12.383 1.00 96.88 110 THR A C 1
ATOM 796 O O . THR A 1 110 ? -19.427 7.511 12.369 1.00 96.88 110 THR A O 1
ATOM 799 N N . GLN A 1 111 ? -17.641 6.737 13.499 1.00 96.12 111 GLN A N 1
ATOM 800 C CA . GLN A 1 111 ? -18.195 6.914 14.832 1.00 96.12 111 GLN A CA 1
ATOM 801 C C . GLN A 1 111 ? -17.068 7.261 15.799 1.00 96.12 111 GLN A C 1
ATOM 803 O O . GLN A 1 111 ? -16.070 6.550 15.867 1.00 96.12 111 GLN A O 1
ATOM 808 N N . THR A 1 112 ? -17.246 8.329 16.573 1.00 97.44 112 THR A N 1
ATOM 809 C CA . THR A 1 112 ? -16.362 8.623 17.704 1.00 97.44 112 THR A CA 1
ATOM 810 C C . THR A 1 112 ? -16.758 7.760 18.897 1.00 97.44 112 THR A C 1
ATOM 812 O O . THR A 1 112 ? -17.935 7.705 19.266 1.00 97.44 112 THR A O 1
ATOM 815 N N . VAL A 1 113 ? -15.784 7.091 19.503 1.00 95.25 113 VAL A N 1
ATOM 816 C CA . VAL A 1 113 ? -15.949 6.239 20.686 1.00 95.25 113 VAL A CA 1
ATOM 817 C C . VAL A 1 113 ? -14.903 6.599 21.739 1.00 95.25 113 VAL A C 1
ATOM 819 O O . VAL A 1 113 ? -13.833 7.091 21.402 1.00 95.25 113 VAL A O 1
ATOM 822 N N . ALA A 1 114 ? -15.196 6.356 23.016 1.00 94.62 114 ALA A N 1
ATOM 823 C CA . ALA A 1 114 ? -14.243 6.566 24.104 1.00 94.62 114 ALA A CA 1
ATOM 824 C C . ALA A 1 114 ? -13.662 5.220 24.563 1.00 94.62 114 ALA A C 1
ATOM 826 O O . ALA A 1 114 ? -14.354 4.430 25.209 1.00 94.62 114 ALA A O 1
ATOM 827 N N . VAL A 1 115 ? -12.3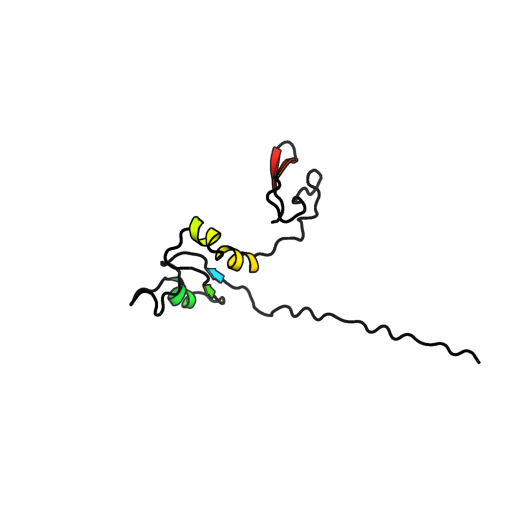90 4.962 24.260 1.00 90.31 115 VAL A N 1
ATOM 828 C CA . VAL A 1 115 ? -11.660 3.756 24.675 1.00 90.31 115 VAL A CA 1
ATOM 829 C C . VAL A 1 115 ? -10.676 4.145 25.773 1.00 90.31 115 VAL A C 1
ATOM 831 O O . VAL A 1 115 ? -9.759 4.928 25.553 1.00 90.31 115 VAL A O 1
ATOM 834 N N . ASN A 1 116 ? -10.872 3.628 26.990 1.00 87.69 116 ASN A N 1
ATOM 835 C CA . ASN A 1 116 ? -10.036 3.947 28.161 1.00 87.69 116 ASN A CA 1
ATOM 836 C C . ASN A 1 116 ? -9.892 5.460 28.440 1.00 87.69 116 ASN A C 1
ATOM 838 O O . ASN A 1 116 ? -8.839 5.924 28.869 1.00 87.69 116 ASN A O 1
ATOM 842 N N . GLY A 1 117 ? -10.952 6.232 28.187 1.00 88.44 117 GLY A N 1
ATOM 843 C CA . GLY A 1 117 ? -10.956 7.686 28.376 1.00 88.44 117 GLY A CA 1
ATOM 844 C C . GLY A 1 117 ? -10.307 8.486 27.242 1.00 88.44 117 GLY A C 1
ATOM 845 O O . GLY A 1 117 ? -10.234 9.706 27.351 1.00 88.44 117 GLY A O 1
ATOM 846 N N . VAL A 1 118 ? -9.869 7.831 26.161 1.00 91.00 118 VAL A N 1
ATOM 847 C CA . VAL A 1 118 ? -9.364 8.480 24.945 1.00 91.00 118 VAL A CA 1
ATOM 848 C C . VAL A 1 118 ? -10.428 8.394 23.857 1.00 91.00 118 VAL A C 1
ATOM 850 O O . VAL A 1 118 ? -10.958 7.316 23.592 1.00 91.00 118 VAL A O 1
ATOM 853 N N . GLU A 1 119 ? -10.751 9.525 23.235 1.00 96.00 119 GLU A N 1
ATOM 854 C CA . GLU A 1 119 ? -11.630 9.543 22.066 1.00 96.00 119 GLU A CA 1
ATOM 855 C C . GLU A 1 119 ? -10.891 9.030 20.824 1.00 96.00 119 GLU A C 1
ATOM 857 O O . GLU A 1 119 ? -9.798 9.493 20.495 1.00 96.00 119 GLU A O 1
ATOM 862 N N . GLU A 1 120 ? -11.515 8.092 20.120 1.00 95.00 120 GLU A N 1
ATOM 863 C CA . GLU A 1 120 ? -11.041 7.505 18.871 1.00 95.00 120 GLU A CA 1
ATOM 864 C C . GLU A 1 120 ? -12.147 7.588 17.812 1.00 95.00 120 GLU A C 1
ATOM 866 O O . GLU A 1 120 ? -13.320 7.363 18.109 1.00 95.00 120 GLU A O 1
ATOM 871 N N . VAL A 1 121 ? -11.783 7.907 16.566 1.00 96.19 121 VAL A N 1
ATOM 872 C CA . VAL A 1 121 ? -12.701 7.844 15.420 1.00 96.19 121 VAL A CA 1
ATOM 873 C C . VAL A 1 121 ? -12.553 6.479 14.758 1.00 96.19 121 VAL A C 1
ATOM 875 O O . VAL A 1 121 ? -11.540 6.201 14.119 1.00 96.19 121 VAL A O 1
ATOM 878 N N . VAL A 1 122 ? -13.579 5.642 14.882 1.00 95.88 122 VAL A N 1
ATOM 879 C CA . VAL A 1 122 ? -13.636 4.326 14.241 1.00 95.88 122 VAL A CA 1
ATOM 880 C C . VAL A 1 122 ? -14.311 4.456 12.881 1.00 95.88 122 VAL A C 1
ATOM 882 O O . VAL A 1 122 ? -15.338 5.121 12.744 1.00 95.88 122 VAL A O 1
ATOM 885 N N . HIS A 1 123 ? -13.734 3.803 11.876 1.00 96.12 123 HIS A N 1
ATOM 886 C CA . HIS A 1 123 ? -14.228 3.768 10.502 1.00 96.12 123 HIS A CA 1
ATOM 887 C C . HIS A 1 123 ? -14.845 2.405 10.168 1.00 96.12 123 HIS A C 1
ATOM 889 O O . HIS A 1 123 ? -14.584 1.400 10.836 1.00 96.12 123 HIS A O 1
ATOM 895 N N . THR A 1 124 ? -15.643 2.360 9.104 1.00 93.25 124 THR A N 1
ATOM 896 C CA . THR A 1 124 ? -15.968 1.110 8.407 1.00 93.25 124 THR A CA 1
ATOM 897 C C . THR A 1 124 ? -14.718 0.449 7.829 1.00 93.25 124 THR A C 1
ATOM 899 O O . THR A 1 124 ? -13.789 1.146 7.424 1.00 93.25 124 THR A O 1
ATOM 902 N N . PHE A 1 125 ? -14.684 -0.887 7.772 1.00 84.44 125 PHE A N 1
ATOM 903 C CA . PHE A 1 125 ? -13.522 -1.623 7.242 1.00 84.44 125 PHE A CA 1
ATOM 904 C C . PHE A 1 125 ? -13.378 -1.572 5.709 1.00 84.44 125 PHE A C 1
ATOM 906 O O . PHE A 1 125 ? -12.378 -2.054 5.172 1.00 84.44 125 PHE A O 1
ATOM 913 N N . GLY A 1 126 ? -14.317 -0.913 5.025 1.00 71.19 126 GLY A N 1
ATOM 914 C CA . GLY A 1 126 ? -14.208 -0.528 3.616 1.00 71.19 126 GLY A CA 1
ATOM 915 C C . GLY A 1 126 ? -15.004 -1.396 2.677 1.00 71.19 126 GLY A C 1
ATOM 916 O O . GLY A 1 126 ? -15.388 -2.515 3.076 1.00 71.19 126 GLY A O 1
#

Mean predicted aligned error: 10.54 Å

Sequence (126 aa):
MHFIATATIALIASAFSVDAAGPKLVLAGDSTVANLRGTMGPRQGWGVPGALYFELPVVNLAAAGRSTRSYIRDGHWARVLKSVQFGHNDGAPLVAFGARGTLPGVGNATQTVAVNGVEEVVHTFG

Foldseek 3Di:
DDDDDDDDDDPPPPPPPPPPAPDEAEAEEEQLQDACPPPPPPGHHCVVVVCVVDPHHYHYLYYYPDDPVVCVVVPSVVVVCVVDDDDPLQPPDCEDVSNPHADADDDFDWDWDQHPNDTDIGGYPD

Solvent-accessible surface area (backbone atoms only — not comparable to full-atom values): 7993 Å² total; per-residue (Å²): 137,87,81,82,82,81,81,79,81,80,79,80,74,79,77,77,75,73,73,86,69,67,76,65,46,77,41,77,47,24,44,68,34,7,83,27,83,90,75,58,68,95,49,67,12,50,53,56,73,51,42,78,77,46,99,43,59,65,47,74,64,23,40,65,90,39,52,75,68,51,32,48,75,73,50,54,47,65,62,56,51,75,76,58,88,82,61,90,51,36,82,35,49,71,71,53,94,72,50,56,28,42,42,88,51,65,56,90,51,71,47,79,42,62,52,96,86,41,81,44,78,39,42,28,80,73

pLDDT: mean 85.86, std 16.21, range [34.94, 98.0]

Secondary structure (DSSP, 8-state):
------------------------EEE--STTTS--TTTSTT---TTTGGGGG-SSPEEE---TT--HHHHHHTTHHHHHHTT----TTTTS-SSSTT----BSSSS--EEEEEETTEEEEEEB--

=== Feature glossary ===
The record interleaves many kinds of information about one protein. Here is each kind framed as the question it answers.

Q: What does the local fold look like, residue by residue?
A: A 3Di character summarizes, for each residue, the relative orientation of the Cα frame of its nearest spatial neighbor. Because it encodes fold topology rather than chemistry, 3Di alignments detect remote structural similarity that sequence alignment misses.

Q: Which residues are in helices, strands, or loops?
A: Secondary structure is the local, repeating backbone conformation. DSSP classifies it into eight states by reading the hydrogen-bond network: three helix types (H, G, I), two β types (E, B), two non-regular types (T, S), and unstructured coil (-).

Q: How big and how compact is the whole molecule?
A: Three whole-structure scalars: the radius of gyration (RMS distance of Cα from centroid, in Å), the count of Cα–Cα contacts (pairs closer than 8 Å and separated by more than four residues in sequence — i.e. tertiary, not local, contacts), and the bounding-box dimensions. Together they distinguish compact globular folds from extended fibres or disordered chains.

Q: How confident is the AlphaFold model at each residue?
A: For AlphaFold models, the B-factor field carries pLDDT — the model's own estimate of local accuracy on a 0–100 scale. Regions with pLDDT<50 should be treated as essentially unmodeled; they often correspond to intrinsically disordered segments.

Q: What family and function is it annotated with?
A: Functional annotations link the protein to curated databases. InterPro entries identify conserved domains and families by matching the sequence against member-database signatures (Pfam, PROSITE, CDD, …). Gene Ontology (GO) terms describe molecular function, biological process, and cellular component in a controlled vocabulary. CATH places the structure in a hierarchical fold classification (Class/Architecture/Topology/Homologous-superfamily). The organism is the source species.

Q: What known structures does this most resemble?
A: Nearest PDB neighbors are the top structural matches found by Foldseek when searching this structure against the entire Protein Data Bank. Each hit reports a TM-score (0 to 1; >0.5 almost always implies the same fold) and an E-value. These are *structural* homologs — they may share no detectable sequence similarity.

Q: Which residues are buried vs exposed?
A: Solvent-accessible surface area (SASA) is the area in Å² traced out by the centre of a 1.4 Å probe sphere (a water molecule) rolled over the protein's van der Waals surface (Shrake–Rupley / Lee–Richards construction). Buried residues have near-zero SASA; fully exposed residues can exceed 200 Å². The total SASA scales roughly with the number of surface residues.

Q: What are the backbone torsion angles?
A: φ (phi) and ψ (psi) are the two rotatable backbone dihedrals per residue: φ is the C(i-1)–N–Cα–C torsion, ψ is the N–Cα–C–N(i+1) torsion, both in degrees on (−180°, 180°]. α-helical residues cluster near (−60°, −45°); β-strand residues near (−120°, +130°). A Ramachandran plot is simply a scatter of (φ, ψ) for every residue.

Q: Are the domains correctly placed relative to each other?
A: Predicted aligned error is AlphaFold's pairwise confidence. Unlike pLDDT (per-residue), PAE is per-residue-pair and captures whether two parts of the structure are correctly placed relative to each other. Units are ångströms of expected positional error.

Q: What if only a Cα trace is available?
A: P-SEA three-state annotation labels each residue as helix, strand, or coil based purely on the geometry of the Cα trace. It serves as a fallback when the full backbone (and thus DSSP) is unavailable.

Q: What is the amino-acid chain?
A: This is the polypeptide sequence — one letter per residue, N-terminus first. Length ranges from a few dozen residues for small domains to over a thousand for large multi-domain proteins.

Q: What do the rendered images show?
A: The six renders are orthographic views along the three Cartesian axes in both directions. Representation (cartoon, sticks, or surface) and color scheme (sequence-rainbow or by-chain) vary across proteins so the training set covers all the common visualization conventions.

Q: What do the diagnostic plots show?
A: Plot images: a contact map (which residues are close in 3D, as an N×N binary image), a Ramachandran scatter (backbone torsion angles, revealing secondary-structure composition at a glance), and — for AlphaFold structures — a PAE heatmap (pairwise prediction confidence).

Q: How mobile is each atom in the crystal?
A: B-factor (Debye–Waller factor) reflects atomic displacement in the crystal lattice. It is an experimental observable (units Å²), not a prediction; low values mean the atom is pinned down, high values mean it moves or is heterogeneous across the crystal.

Q: Where is each backbone atom in 3D?
A: The mmCIF table is the protein's shape written out atom by atom. For each backbone N, Cα, C, and carbonyl O, it records an (x, y, z) coordinate triple in Å plus the residue type, chain letter, and residue number.